Protein AF-A0AAD7IXW4-F1 (afdb_monomer)

InterPro domains:
  IPR036291 NAD(P)-binding domain superfamily [SSF51735] (20-132)

Nearest PDB structures (foldseek):
  5f5l-assembly1_A  TM=7.359E-01  e=6.843E-06  Micromonospora okii
  3e5m-assembly1_A  TM=7.457E-01  e=3.717E-01  Homo sapiens

Mean predicted aligned error: 11.3 Å

pLDDT: mean 71.85, std 20.12, range [26.38, 96.62]

Structure (mmCIF, N/CA/C/O backbone):
data_AF-A0AAD7IXW4-F1
#
_entry.id   AF-A0AAD7IXW4-F1
#
loop_
_atom_site.group_PDB
_atom_site.id
_atom_site.type_symbol
_atom_site.label_atom_id
_atom_site.label_alt_id
_atom_site.label_comp_id
_atom_site.label_asym_id
_atom_site.label_entity_id
_atom_site.label_seq_id
_atom_site.pdbx_PDB_ins_code
_atom_site.Cartn_x
_atom_site.Cartn_y
_atom_site.Cartn_z
_atom_site.occupancy
_atom_site.B_iso_or_equiv
_atom_site.auth_seq_id
_atom_site.auth_comp_id
_atom_site.auth_asym_id
_atom_site.auth_atom_id
_atom_site.pdbx_PDB_model_num
ATOM 1 N N . MET A 1 1 ? -12.412 27.254 -7.333 1.00 30.91 1 MET A N 1
ATOM 2 C CA . MET A 1 1 ? -11.435 26.779 -6.332 1.00 30.91 1 MET A CA 1
ATOM 3 C C . MET A 1 1 ? -11.504 25.248 -6.303 1.00 30.91 1 MET A C 1
ATOM 5 O O . MET A 1 1 ? -11.847 24.695 -5.277 1.00 30.91 1 MET A O 1
ATOM 9 N N . ASP A 1 2 ? -11.305 24.572 -7.450 1.00 31.88 2 ASP A N 1
ATOM 10 C CA . ASP A 1 2 ? -11.831 23.197 -7.626 1.00 31.88 2 ASP A CA 1
ATOM 11 C C . ASP A 1 2 ? -11.109 22.377 -8.725 1.00 31.88 2 ASP A C 1
ATOM 13 O O . ASP A 1 2 ? -11.722 21.773 -9.599 1.00 31.88 2 ASP A O 1
ATOM 17 N N . GLN A 1 3 ? -9.772 22.412 -8.756 1.00 26.38 3 GLN A N 1
ATOM 18 C CA . GLN A 1 3 ? -8.983 21.746 -9.815 1.00 26.38 3 GLN A CA 1
ATOM 19 C C . GLN A 1 3 ? -7.779 20.935 -9.295 1.00 26.38 3 GLN A C 1
ATOM 21 O O . GLN A 1 3 ? -6.896 20.595 -10.072 1.00 26.38 3 GLN A O 1
ATOM 26 N N . ILE A 1 4 ? -7.702 20.608 -7.996 1.00 33.16 4 ILE A N 1
ATOM 27 C CA . ILE A 1 4 ? -6.501 19.950 -7.428 1.00 33.16 4 ILE A CA 1
ATOM 28 C C . ILE A 1 4 ? -6.672 18.438 -7.150 1.00 33.16 4 ILE A C 1
ATOM 30 O O . ILE A 1 4 ? -5.681 17.766 -6.894 1.00 33.16 4 ILE A O 1
ATOM 34 N N . VAL A 1 5 ? -7.862 17.831 -7.265 1.00 39.00 5 VAL A N 1
ATOM 35 C CA . VAL A 1 5 ? -8.088 16.478 -6.683 1.00 39.00 5 VAL A CA 1
ATOM 36 C C . VAL A 1 5 ? -8.432 15.368 -7.692 1.00 39.00 5 VAL A C 1
ATOM 38 O O . VAL A 1 5 ? -8.922 14.312 -7.313 1.00 39.00 5 VAL A O 1
ATOM 41 N N . GLN A 1 6 ? -8.112 15.522 -8.978 1.00 40.09 6 GLN A N 1
ATOM 42 C CA . GLN A 1 6 ? -8.099 14.381 -9.907 1.00 40.09 6 GLN A CA 1
ATOM 43 C C . GLN A 1 6 ? -6.818 14.406 -10.733 1.00 40.09 6 GLN A C 1
ATOM 45 O O . GLN A 1 6 ? -6.710 15.087 -11.749 1.00 40.09 6 GLN A O 1
ATOM 50 N N . GLY A 1 7 ? -5.799 13.696 -10.247 1.00 40.41 7 GLY A N 1
ATOM 51 C CA . GLY A 1 7 ? -4.541 13.537 -10.962 1.00 40.41 7 GLY A CA 1
ATOM 52 C C . GLY A 1 7 ? -4.759 12.699 -12.214 1.00 40.41 7 GLY A C 1
ATOM 53 O O . GLY A 1 7 ? -4.768 11.475 -12.128 1.00 40.41 7 GLY A O 1
ATOM 54 N N . ASP A 1 8 ? -4.915 13.357 -13.364 1.00 47.47 8 ASP A N 1
ATOM 55 C CA . ASP A 1 8 ? -4.906 12.699 -14.669 1.00 47.47 8 ASP A CA 1
ATOM 56 C C . ASP A 1 8 ? -3.671 11.769 -14.749 1.00 47.47 8 ASP A C 1
ATOM 58 O O . ASP A 1 8 ? -2.534 12.240 -14.581 1.00 47.47 8 ASP A O 1
ATOM 62 N N . PRO A 1 9 ? -3.848 10.449 -14.960 1.00 47.81 9 PRO A N 1
ATOM 63 C CA . PRO A 1 9 ? -2.746 9.492 -15.045 1.00 47.81 9 PRO A CA 1
ATOM 64 C C . PRO A 1 9 ? -1.791 9.774 -16.217 1.00 47.81 9 PRO A C 1
ATOM 66 O O . PRO A 1 9 ? -0.647 9.308 -16.197 1.00 47.81 9 PRO A O 1
ATOM 69 N N . ASN A 1 10 ? -2.222 10.574 -17.197 1.00 43.47 10 ASN A N 1
ATOM 70 C CA . ASN A 1 10 ? -1.409 11.067 -18.305 1.00 43.47 10 ASN A CA 1
ATOM 71 C C . ASN A 1 10 ? -0.760 12.430 -18.036 1.00 43.47 10 ASN A C 1
ATOM 73 O O . ASN A 1 10 ? 0.102 12.850 -18.820 1.00 43.47 10 ASN A O 1
ATOM 77 N N . SER A 1 11 ? -1.094 13.083 -16.918 1.00 48.91 11 SER A N 1
ATOM 78 C CA . SER A 1 11 ? -0.518 14.370 -16.553 1.00 48.91 11 SER A CA 1
ATOM 79 C C . SER A 1 11 ? 0.990 14.271 -16.378 1.00 48.91 11 SER A C 1
ATOM 81 O O . SER A 1 11 ? 1.562 13.282 -15.901 1.00 48.91 11 SER A O 1
ATOM 83 N N . VAL A 1 12 ? 1.650 15.364 -16.741 1.00 45.72 12 VAL A N 1
ATOM 84 C CA . VAL A 1 12 ? 3.096 15.514 -16.625 1.00 45.72 12 VAL A CA 1
ATOM 85 C C . VAL A 1 12 ? 3.560 15.251 -15.181 1.00 45.72 12 VAL A C 1
ATOM 87 O O . VAL A 1 12 ? 4.549 14.557 -14.950 1.00 45.72 12 VAL A O 1
ATOM 90 N N . MET A 1 13 ? 2.783 15.688 -14.192 1.00 40.16 13 MET A N 1
ATOM 91 C CA . MET A 1 13 ? 3.090 15.471 -12.779 1.00 40.16 13 MET A CA 1
ATOM 92 C C . MET A 1 13 ? 3.050 13.990 -12.371 1.00 40.16 13 MET A C 1
ATOM 94 O O . MET A 1 13 ? 3.988 13.498 -11.747 1.00 40.16 13 MET A O 1
ATOM 98 N N . SER A 1 14 ? 2.004 13.255 -12.766 1.00 44.97 14 SER A N 1
ATOM 99 C CA . SER A 1 14 ? 1.851 11.827 -12.437 1.00 44.97 14 SER A CA 1
ATOM 100 C C . SER A 1 14 ? 3.000 10.985 -13.009 1.00 44.97 14 SER A C 1
ATOM 102 O O . SER A 1 14 ? 3.533 10.080 -12.363 1.00 44.97 14 SER A O 1
ATOM 104 N N . ARG A 1 15 ? 3.467 11.341 -14.211 1.00 47.38 15 ARG A N 1
ATOM 105 C CA . ARG A 1 15 ? 4.599 10.682 -14.880 1.00 47.38 15 ARG A CA 1
ATOM 106 C C . ARG A 1 15 ? 5.944 11.032 -14.243 1.00 47.38 15 ARG A C 1
ATOM 108 O O . ARG A 1 15 ? 6.794 10.155 -14.120 1.00 47.38 15 ARG A O 1
ATOM 115 N N . LEU A 1 16 ? 6.130 12.281 -13.813 1.00 44.44 16 LEU A N 1
ATOM 116 C CA . LEU A 1 16 ? 7.325 12.718 -13.087 1.00 44.44 16 LEU A CA 1
ATOM 117 C C . LEU A 1 16 ? 7.486 11.996 -11.753 1.00 44.44 16 LEU A C 1
ATOM 119 O O . LEU A 1 16 ? 8.575 11.514 -11.456 1.00 44.44 16 LEU A O 1
ATOM 123 N N . VAL A 1 17 ? 6.408 11.885 -10.975 1.00 54.31 17 VAL A N 1
ATOM 124 C CA . VAL A 1 17 ? 6.431 11.191 -9.680 1.00 54.31 17 VAL A CA 1
ATOM 125 C C . VAL A 1 17 ? 6.806 9.721 -9.869 1.00 54.31 17 VAL A C 1
ATOM 127 O O . VAL A 1 17 ? 7.685 9.234 -9.162 1.00 54.31 17 VAL A O 1
ATOM 130 N N . LYS A 1 18 ? 6.241 9.041 -10.881 1.00 54.03 18 LYS A N 1
ATOM 131 C CA . LYS A 1 18 ? 6.621 7.661 -11.243 1.00 54.03 18 LYS A CA 1
ATOM 132 C C . LYS A 1 18 ? 8.119 7.531 -11.545 1.00 54.03 18 LYS A C 1
ATOM 134 O O . LYS A 1 18 ? 8.75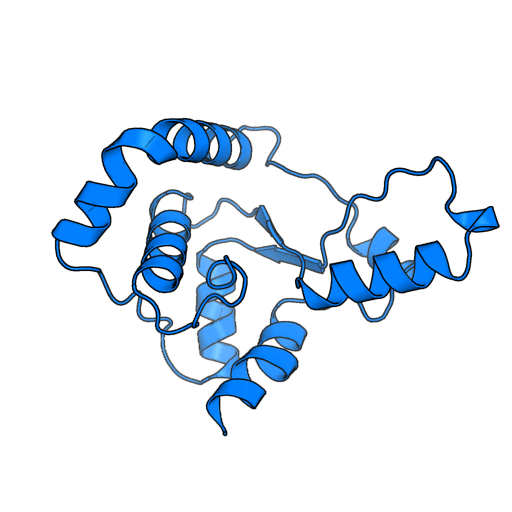7 6.596 -11.075 1.00 54.03 18 LYS A O 1
ATOM 139 N N . ILE A 1 19 ? 8.700 8.469 -12.293 1.00 49.34 19 ILE A N 1
ATOM 140 C CA . ILE A 1 19 ? 10.126 8.424 -12.663 1.00 49.34 19 ILE A CA 1
ATOM 141 C C . ILE A 1 19 ? 11.033 8.734 -11.475 1.00 49.34 19 ILE A C 1
ATOM 143 O O . ILE A 1 19 ? 12.027 8.041 -11.271 1.00 49.34 19 ILE A O 1
ATOM 147 N N . ILE A 1 20 ? 10.700 9.745 -10.673 1.00 52.91 20 ILE A N 1
ATOM 148 C CA . ILE A 1 20 ? 11.477 10.113 -9.484 1.00 52.91 20 ILE A CA 1
ATOM 149 C C . ILE A 1 20 ? 11.476 8.949 -8.480 1.00 52.91 20 ILE A C 1
ATOM 151 O O . ILE A 1 20 ? 12.536 8.590 -7.976 1.00 52.91 20 ILE A O 1
ATOM 155 N N . PHE A 1 21 ? 10.337 8.284 -8.262 1.00 55.75 21 PHE A N 1
ATOM 156 C CA . PHE A 1 21 ? 10.266 7.098 -7.400 1.00 55.75 21 PHE A CA 1
ATOM 157 C C . PHE A 1 21 ? 11.104 5.921 -7.914 1.00 55.75 21 PHE A C 1
ATOM 159 O O . PHE A 1 21 ? 11.844 5.318 -7.139 1.00 55.75 21 PHE A O 1
ATOM 166 N N . LEU A 1 22 ? 11.026 5.608 -9.211 1.00 55.06 22 LEU A N 1
ATOM 167 C CA . LEU A 1 22 ? 11.750 4.471 -9.791 1.00 55.06 22 LEU A CA 1
ATOM 168 C C . LEU A 1 22 ? 13.265 4.697 -9.893 1.00 55.06 22 LEU A C 1
ATOM 170 O O . LEU A 1 22 ? 14.021 3.732 -9.874 1.00 55.06 22 LEU A O 1
ATOM 174 N N . THR A 1 23 ? 13.715 5.950 -10.013 1.00 53.06 23 THR A N 1
ATOM 175 C CA . THR A 1 23 ? 15.140 6.282 -10.215 1.00 53.06 23 THR A CA 1
ATOM 176 C C . THR A 1 23 ? 15.896 6.603 -8.925 1.00 53.06 23 THR A C 1
ATOM 178 O O . THR A 1 23 ? 17.120 6.495 -8.912 1.00 53.06 23 THR A O 1
ATOM 181 N N . GLN A 1 24 ? 15.208 6.999 -7.846 1.00 56.34 24 GLN A N 1
ATOM 182 C CA . GLN A 1 24 ? 15.842 7.383 -6.572 1.00 56.34 24 GLN A CA 1
ATOM 183 C C . GLN A 1 24 ? 15.859 6.258 -5.518 1.00 56.34 24 GLN A C 1
ATOM 185 O O . GLN A 1 24 ? 16.594 6.346 -4.530 1.00 56.34 24 GLN A O 1
ATOM 190 N N . LEU A 1 25 ? 15.083 5.188 -5.713 1.00 59.44 25 LEU A N 1
ATOM 191 C CA . LEU A 1 25 ? 15.186 3.959 -4.922 1.00 59.44 25 LEU A CA 1
ATOM 192 C C . LEU A 1 25 ? 16.233 3.032 -5.542 1.00 59.44 25 LEU A C 1
ATOM 194 O O . LEU A 1 25 ? 16.282 2.872 -6.763 1.00 59.44 25 LEU A O 1
ATOM 198 N N . LYS A 1 26 ? 17.064 2.377 -4.716 1.00 63.19 26 LYS A N 1
ATOM 199 C CA . LYS A 1 26 ? 17.911 1.300 -5.250 1.00 63.19 26 LYS A CA 1
ATOM 200 C C . LYS A 1 26 ? 16.986 0.220 -5.830 1.00 63.19 26 LYS A C 1
ATOM 202 O O . LYS A 1 26 ? 15.967 -0.073 -5.206 1.00 63.19 26 LYS A O 1
ATOM 207 N N . PRO A 1 27 ? 17.341 -0.431 -6.952 1.00 62.53 27 PRO A N 1
ATOM 208 C CA . PRO A 1 27 ? 16.475 -1.421 -7.596 1.00 62.53 27 PRO A CA 1
ATOM 209 C C . PRO A 1 27 ? 16.034 -2.584 -6.698 1.00 62.53 27 PRO A C 1
ATOM 211 O O . PRO A 1 27 ? 15.065 -3.256 -7.026 1.00 62.53 27 PRO A O 1
ATOM 214 N N . THR A 1 28 ? 16.750 -2.827 -5.597 1.00 65.12 28 THR A N 1
ATOM 215 C CA . THR A 1 28 ? 16.485 -3.882 -4.609 1.00 65.12 28 THR A CA 1
ATOM 216 C C . THR A 1 28 ? 15.868 -3.365 -3.308 1.00 65.12 28 THR A C 1
ATOM 218 O O . THR A 1 28 ? 15.451 -4.171 -2.479 1.00 65.12 28 THR A O 1
ATOM 221 N N . THR A 1 29 ? 15.817 -2.046 -3.085 1.00 71.94 29 THR A N 1
ATOM 222 C CA . THR A 1 29 ? 15.160 -1.492 -1.895 1.00 71.94 29 THR A CA 1
ATOM 223 C C . THR A 1 29 ? 13.661 -1.682 -2.067 1.00 71.94 29 THR A C 1
ATOM 225 O O . THR A 1 29 ? 13.057 -1.095 -2.962 1.00 71.94 29 THR A O 1
ATOM 228 N N . SER A 1 30 ? 13.073 -2.522 -1.220 1.00 79.88 30 SER A N 1
ATOM 229 C CA . SER A 1 30 ? 11.635 -2.775 -1.230 1.00 79.88 30 SER A CA 1
ATOM 230 C C . SER A 1 30 ? 10.922 -1.831 -0.270 1.00 79.88 30 SER A C 1
ATOM 232 O O . SER A 1 30 ? 11.360 -1.662 0.866 1.00 79.88 30 SER A O 1
ATOM 234 N N . THR A 1 31 ? 9.804 -1.256 -0.698 1.00 82.44 31 THR A N 1
ATOM 235 C CA . THR A 1 31 ? 8.966 -0.356 0.106 1.00 82.44 31 THR A CA 1
ATOM 236 C C . THR A 1 31 ? 7.530 -0.864 0.117 1.00 82.44 31 THR A C 1
ATOM 238 O O . THR A 1 31 ? 7.107 -1.568 -0.797 1.00 82.44 31 THR A O 1
ATOM 241 N N . GLN A 1 32 ? 6.792 -0.565 1.182 1.00 87.25 32 GLN A N 1
ATOM 242 C CA . GLN A 1 32 ? 5.399 -0.968 1.322 1.00 87.25 32 GLN A CA 1
ATOM 243 C C . GLN A 1 32 ? 4.460 -0.003 0.597 1.00 87.25 32 GLN A C 1
ATOM 245 O O . GLN A 1 32 ? 4.626 1.214 0.680 1.00 87.25 32 GLN A O 1
ATOM 250 N N . PHE A 1 33 ? 3.476 -0.558 -0.105 1.00 89.50 33 PHE A N 1
ATOM 251 C CA . PHE A 1 33 ? 2.485 0.182 -0.881 1.00 89.50 33 PHE A CA 1
ATOM 252 C C . PHE A 1 33 ? 1.073 -0.249 -0.500 1.00 89.50 33 PHE A C 1
ATOM 254 O O . PHE A 1 33 ? 0.837 -1.398 -0.129 1.00 89.50 33 PHE A O 1
ATOM 261 N N . VAL A 1 34 ? 0.122 0.670 -0.636 1.00 93.19 34 VAL A N 1
ATOM 262 C CA . VAL A 1 34 ? -1.312 0.431 -0.446 1.00 93.19 34 VAL A CA 1
ATOM 263 C C . VAL A 1 34 ? -2.081 1.083 -1.593 1.00 93.19 34 VAL A C 1
ATOM 265 O O . VAL A 1 34 ? -1.716 2.172 -2.043 1.00 93.19 34 VAL A O 1
ATOM 268 N N . ALA A 1 35 ? -3.130 0.424 -2.087 1.00 91.69 35 ALA A N 1
ATOM 269 C CA . ALA A 1 35 ? -4.024 1.023 -3.070 1.00 91.69 35 ALA A CA 1
ATOM 270 C C . ALA A 1 35 ? -4.889 2.101 -2.399 1.00 91.69 35 ALA A C 1
ATOM 272 O O . ALA A 1 35 ? -5.444 1.878 -1.322 1.00 91.69 35 ALA A O 1
ATOM 273 N N . CYS A 1 36 ? -5.058 3.262 -3.038 1.00 91.31 36 CYS A N 1
ATOM 274 C CA . CYS A 1 36 ? -5.879 4.346 -2.485 1.00 91.31 36 CYS A CA 1
ATOM 275 C C . CYS A 1 36 ? -7.332 3.907 -2.224 1.00 91.31 36 CYS A C 1
ATOM 277 O O . CYS A 1 36 ? -7.942 4.343 -1.248 1.00 91.31 36 CYS A O 1
ATOM 279 N N . SER A 1 37 ? -7.871 3.011 -3.059 1.00 91.12 37 SER A N 1
ATOM 280 C CA . SER A 1 37 ? -9.189 2.402 -2.857 1.00 91.12 37 SER A CA 1
ATOM 281 C C . SER A 1 37 ? -9.299 1.660 -1.524 1.00 91.12 37 SER A C 1
ATOM 283 O O . SE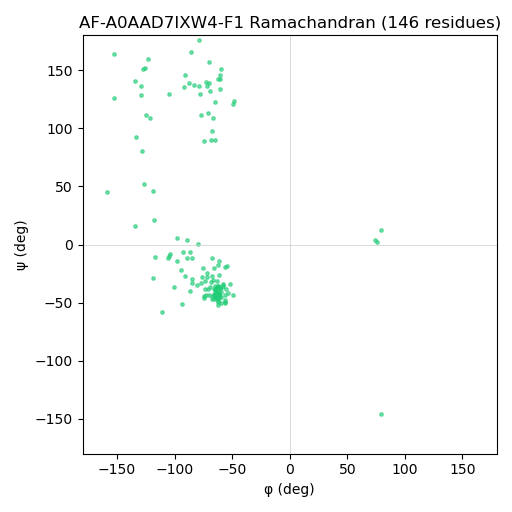R A 1 37 ? -10.349 1.693 -0.888 1.00 91.12 37 SER A O 1
ATOM 285 N N . ASP A 1 38 ? -8.221 0.999 -1.095 1.00 94.69 38 ASP A N 1
ATOM 286 C CA . ASP A 1 38 ? -8.212 0.162 0.103 1.00 94.69 38 ASP A CA 1
ATOM 287 C C . ASP A 1 38 ? -8.150 1.037 1.354 1.00 94.69 38 ASP A C 1
ATOM 289 O O . ASP A 1 38 ? -8.816 0.735 2.341 1.00 94.69 38 ASP A O 1
ATOM 293 N N . ILE A 1 39 ? -7.463 2.187 1.283 1.00 94.56 39 ILE A N 1
ATOM 294 C CA . ILE A 1 39 ? -7.546 3.230 2.317 1.00 94.56 39 ILE A CA 1
ATOM 295 C C . ILE A 1 39 ? -9.008 3.650 2.507 1.00 94.56 39 ILE A C 1
ATOM 297 O O . ILE A 1 39 ? -9.510 3.671 3.629 1.00 94.56 39 ILE A O 1
ATOM 301 N N . GLY A 1 40 ? -9.710 3.940 1.406 1.00 94.06 40 GLY A N 1
ATOM 302 C CA . GLY A 1 40 ? -11.124 4.312 1.437 1.00 94.06 40 GLY A CA 1
ATOM 303 C C . GLY A 1 40 ? -12.017 3.204 2.002 1.00 94.06 40 GLY A C 1
ATOM 304 O O . GLY A 1 40 ? -12.884 3.475 2.834 1.00 94.06 40 GLY A O 1
ATOM 305 N N . ALA A 1 41 ? -11.784 1.952 1.605 1.00 95.00 41 ALA A N 1
ATOM 306 C CA . ALA A 1 41 ? -12.541 0.800 2.086 1.00 95.00 41 ALA A CA 1
ATOM 307 C C . ALA A 1 41 ? -12.356 0.572 3.596 1.00 95.00 41 ALA A C 1
ATOM 309 O O . ALA A 1 41 ? -13.344 0.405 4.318 1.00 95.00 41 ALA A O 1
ATOM 310 N N . ILE A 1 42 ? -11.112 0.627 4.084 1.00 94.81 42 ILE A N 1
ATOM 311 C CA . ILE A 1 42 ? -10.778 0.478 5.507 1.00 94.81 42 ILE A CA 1
ATOM 312 C C . ILE A 1 42 ? -11.342 1.652 6.310 1.00 94.81 42 ILE A C 1
ATOM 314 O O . ILE A 1 42 ? -11.978 1.433 7.340 1.00 94.81 42 ILE A O 1
ATOM 318 N N . ALA A 1 43 ? -11.201 2.888 5.822 1.00 94.94 43 ALA A N 1
ATOM 319 C CA . ALA A 1 43 ? -11.775 4.064 6.472 1.00 94.94 43 ALA A CA 1
ATOM 320 C C . ALA A 1 43 ? -13.304 3.954 6.586 1.00 94.94 43 ALA A C 1
ATOM 322 O O . ALA A 1 43 ? -13.873 4.176 7.655 1.00 94.94 43 ALA A O 1
ATOM 323 N N . ALA A 1 44 ? -13.982 3.538 5.514 1.00 95.75 44 ALA A N 1
ATOM 324 C CA . ALA A 1 44 ? -15.425 3.335 5.529 1.00 95.75 44 ALA A CA 1
ATOM 325 C C . ALA A 1 44 ? -15.842 2.216 6.503 1.00 95.75 44 ALA A C 1
ATOM 327 O O . ALA A 1 44 ? -16.862 2.342 7.183 1.00 95.75 44 ALA A O 1
ATOM 328 N N . LEU A 1 45 ? -15.059 1.136 6.608 1.00 94.56 45 LEU A N 1
ATOM 329 C CA . LEU A 1 45 ? -15.291 0.076 7.591 1.00 94.56 45 LEU A CA 1
ATOM 330 C C . LEU A 1 45 ? -15.125 0.587 9.028 1.00 94.56 45 LEU A C 1
ATOM 332 O O . LEU A 1 45 ? -15.975 0.293 9.871 1.00 94.56 45 LEU A O 1
ATOM 336 N N . ALA A 1 46 ? -14.072 1.362 9.290 1.00 94.44 46 ALA A N 1
ATOM 337 C CA . ALA A 1 46 ? -13.792 1.936 10.600 1.00 94.44 46 ALA A CA 1
ATOM 338 C C . ALA A 1 46 ? -14.913 2.878 11.055 1.00 94.44 46 ALA A C 1
ATOM 340 O O . ALA A 1 46 ? -15.372 2.798 12.193 1.00 94.44 46 ALA A O 1
ATOM 341 N N . LEU A 1 47 ? -15.425 3.707 10.139 1.00 94.56 47 LEU A N 1
ATOM 342 C CA . LEU A 1 47 ? -16.549 4.605 10.410 1.00 94.56 47 LEU A CA 1
ATOM 343 C C . LEU A 1 47 ? -17.846 3.847 10.729 1.00 94.56 47 LEU A C 1
ATOM 345 O O . LEU A 1 47 ? -18.576 4.255 11.630 1.00 94.56 47 LEU A O 1
ATOM 349 N N . ARG A 1 48 ? -18.125 2.734 10.035 1.00 96.62 48 ARG A N 1
ATOM 350 C CA . ARG A 1 48 ? -19.312 1.898 10.299 1.00 96.62 48 ARG A CA 1
ATOM 351 C C . ARG A 1 48 ? -19.221 1.094 11.597 1.00 96.62 48 ARG A C 1
ATOM 353 O O . ARG A 1 48 ? -20.251 0.749 12.157 1.00 96.62 48 ARG A O 1
ATOM 360 N N . ASN A 1 49 ? -18.013 0.810 12.079 1.00 95.19 49 ASN A N 1
ATOM 361 C CA . ASN A 1 49 ? -17.764 -0.002 13.273 1.00 95.19 49 ASN A CA 1
ATOM 362 C C . ASN A 1 49 ? -17.037 0.814 14.348 1.00 95.19 49 ASN A C 1
ATOM 364 O O . ASN A 1 49 ? -16.049 0.362 14.923 1.00 95.19 49 ASN A O 1
ATOM 368 N N . ARG A 1 50 ? -17.506 2.040 14.598 1.00 94.56 50 ARG A N 1
ATOM 369 C CA . ARG A 1 50 ? -16.802 3.037 15.417 1.00 94.56 50 ARG A CA 1
ATOM 370 C C . ARG A 1 50 ? -16.322 2.503 16.769 1.00 94.56 50 ARG A C 1
ATOM 372 O O . ARG A 1 50 ? -15.186 2.776 17.135 1.00 94.56 50 ARG A O 1
ATOM 379 N N . GLU A 1 51 ? -17.145 1.739 17.486 1.00 95.38 51 GLU A N 1
ATOM 380 C CA . GLU A 1 51 ? -16.787 1.171 18.799 1.00 95.38 51 GLU A CA 1
ATOM 381 C C . GLU A 1 51 ? -15.534 0.292 18.742 1.00 95.38 51 GLU A C 1
ATOM 383 O O . GLU A 1 51 ? -14.719 0.312 19.660 1.00 95.38 51 GLU A O 1
ATOM 388 N N . ARG A 1 52 ? -15.341 -0.429 17.632 1.00 92.25 52 ARG A N 1
ATOM 389 C CA . ARG A 1 52 ? -14.179 -1.291 17.418 1.00 92.25 52 ARG A CA 1
ATOM 390 C C . ARG A 1 52 ? -12.913 -0.511 17.079 1.00 92.25 52 ARG A C 1
ATOM 392 O O . ARG A 1 52 ? -11.839 -1.032 17.340 1.00 92.25 52 ARG A O 1
ATOM 399 N N . TYR A 1 53 ? -13.016 0.673 16.475 1.00 94.38 53 TYR A N 1
ATOM 400 C CA . TYR A 1 53 ? -11.875 1.363 15.851 1.00 94.38 53 TYR A CA 1
ATOM 401 C C . TYR A 1 53 ? -11.520 2.713 16.481 1.00 94.38 53 TYR A C 1
ATOM 403 O O . TYR A 1 53 ? -10.481 3.289 16.162 1.00 94.38 53 TYR A O 1
ATOM 411 N N . ILE A 1 54 ? -12.361 3.248 17.365 1.00 95.06 54 ILE A N 1
ATOM 412 C CA . ILE A 1 54 ? -12.105 4.539 18.001 1.00 95.06 54 ILE A CA 1
ATOM 413 C C . ILE A 1 54 ? -10.798 4.511 18.807 1.00 95.06 54 ILE A C 1
ATOM 415 O O . ILE A 1 54 ? -10.528 3.576 19.556 1.00 95.06 54 ILE A O 1
ATOM 419 N N . GLY A 1 55 ? -9.973 5.546 18.630 1.00 94.31 55 GLY A N 1
ATOM 420 C CA . GLY A 1 55 ? -8.681 5.674 19.312 1.00 94.31 55 GLY A CA 1
ATOM 421 C C . GLY A 1 55 ? -7.562 4.782 18.764 1.00 94.31 55 GLY A C 1
ATOM 422 O O . GLY A 1 55 ? -6.459 4.830 19.300 1.00 94.31 55 GLY A O 1
ATOM 423 N N . GLN A 1 56 ? -7.807 3.996 17.710 1.00 92.81 56 GLN A N 1
ATOM 424 C CA . GLN A 1 56 ? -6.779 3.158 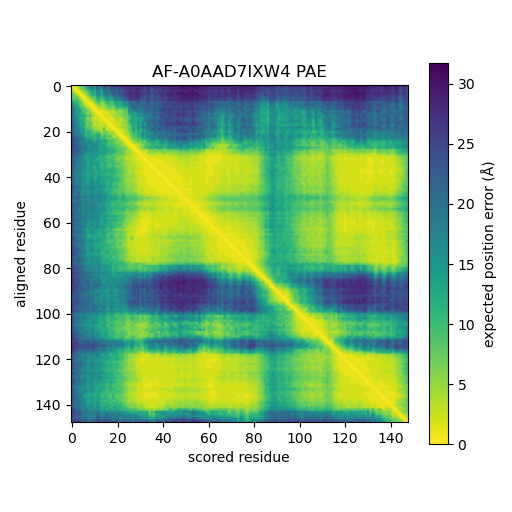17.090 1.00 92.81 56 GLN A CA 1
ATOM 425 C C . GLN A 1 56 ? -6.049 3.887 15.963 1.00 92.81 56 GLN A C 1
ATOM 427 O O . GLN A 1 56 ? -6.639 4.664 15.211 1.00 92.81 56 GLN A O 1
ATOM 432 N N . VAL A 1 57 ? -4.762 3.575 15.825 1.00 91.69 57 VAL A N 1
ATOM 433 C CA . VAL A 1 57 ? -3.950 3.895 14.649 1.00 91.69 57 VAL A CA 1
ATOM 434 C C . VAL A 1 57 ? -3.772 2.602 13.865 1.00 91.69 57 VAL A C 1
ATOM 436 O O . VAL A 1 57 ? -3.427 1.575 14.445 1.00 91.69 57 VAL A O 1
ATOM 439 N N . ILE A 1 58 ? -4.052 2.643 12.564 1.00 89.31 58 ILE A N 1
ATOM 440 C CA . ILE A 1 58 ? -3.977 1.474 11.686 1.00 89.31 58 ILE A CA 1
ATOM 441 C C . ILE A 1 58 ? -2.978 1.792 10.584 1.00 89.31 58 ILE A C 1
ATOM 443 O O . ILE A 1 58 ? -3.269 2.596 9.697 1.00 89.31 58 ILE A O 1
ATOM 447 N N . ASP A 1 59 ? -1.821 1.143 10.629 1.00 91.19 59 ASP A N 1
ATOM 448 C CA . ASP A 1 59 ? -0.883 1.179 9.516 1.00 91.19 59 ASP A CA 1
ATOM 449 C C . ASP A 1 59 ? -1.347 0.207 8.425 1.00 91.19 59 ASP A C 1
ATOM 451 O O . ASP A 1 59 ? -1.781 -0.913 8.709 1.00 91.19 59 ASP A O 1
ATOM 455 N N . ILE A 1 60 ? -1.278 0.638 7.164 1.00 92.38 60 ILE A N 1
ATOM 456 C CA . ILE A 1 60 ? -1.852 -0.100 6.034 1.00 92.38 60 ILE A CA 1
ATOM 457 C C . ILE A 1 60 ? -0.846 -0.280 4.898 1.00 92.38 60 ILE A C 1
ATOM 459 O O . ILE A 1 60 ? -0.242 0.676 4.416 1.00 92.38 60 ILE A O 1
ATOM 463 N N . ALA A 1 61 ? -0.694 -1.526 4.454 1.00 93.81 61 ALA A N 1
ATOM 464 C CA . ALA A 1 61 ? 0.138 -1.912 3.321 1.00 93.81 61 ALA A CA 1
ATOM 465 C C . ALA A 1 61 ? -0.417 -3.186 2.680 1.00 93.81 61 ALA A C 1
ATOM 467 O O . ALA A 1 61 ? -0.599 -4.190 3.363 1.00 93.81 61 ALA A O 1
ATOM 468 N N . GLY A 1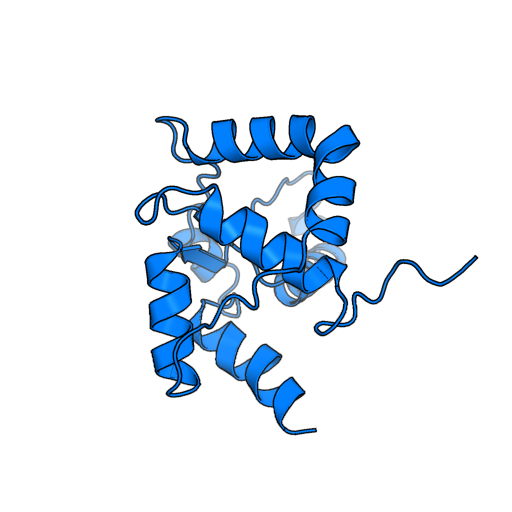 62 ? -0.675 -3.153 1.375 1.00 92.56 62 GLY A N 1
ATOM 469 C CA . GLY A 1 62 ? -1.161 -4.304 0.612 1.00 92.56 62 GLY A CA 1
ATOM 470 C C . GLY A 1 62 ? -0.053 -5.160 0.007 1.00 92.56 62 GLY A C 1
ATOM 471 O O . GLY A 1 62 ? -0.236 -6.368 -0.158 1.00 92.56 62 GLY A O 1
ATOM 472 N N . ASP A 1 63 ? 1.106 -4.559 -0.271 1.00 92.00 63 ASP A N 1
ATOM 473 C CA . ASP A 1 63 ? 2.263 -5.255 -0.831 1.00 92.00 63 ASP A CA 1
ATOM 474 C C . ASP A 1 63 ? 3.586 -4.580 -0.431 1.00 92.00 63 ASP A C 1
ATOM 476 O O . ASP A 1 63 ? 3.603 -3.424 0.001 1.00 92.00 63 ASP A O 1
ATOM 480 N N . LYS A 1 64 ? 4.706 -5.289 -0.597 1.00 89.75 64 LYS A N 1
ATOM 481 C CA . LYS A 1 64 ? 6.066 -4.768 -0.405 1.00 89.75 64 LYS A CA 1
ATOM 482 C C . LYS A 1 64 ? 6.870 -5.002 -1.677 1.00 89.75 64 LYS A C 1
ATOM 484 O O . LYS A 1 64 ? 7.180 -6.136 -2.015 1.00 89.75 64 LYS A O 1
ATOM 489 N N . LEU A 1 65 ? 7.214 -3.919 -2.369 1.00 86.06 65 LEU A N 1
ATOM 490 C CA . LEU A 1 65 ? 7.733 -3.967 -3.733 1.00 86.06 65 LEU A CA 1
ATOM 491 C C . LEU A 1 65 ? 9.022 -3.168 -3.866 1.00 86.06 65 LEU A C 1
ATOM 493 O O . LEU A 1 65 ? 9.119 -2.032 -3.398 1.00 86.06 65 LEU A O 1
ATOM 497 N N . SER A 1 66 ? 9.995 -3.740 -4.562 1.00 82.12 66 SER A N 1
ATOM 498 C CA . SER A 1 66 ? 11.115 -3.002 -5.136 1.00 82.12 66 SER A CA 1
ATOM 499 C C . SER A 1 66 ? 10.753 -2.428 -6.516 1.00 82.12 66 SER A C 1
ATOM 501 O O . SER A 1 66 ? 9.776 -2.861 -7.140 1.00 82.12 66 SER A O 1
ATOM 503 N N . PRO A 1 67 ? 11.546 -1.483 -7.060 1.00 75.25 67 PRO A N 1
ATOM 504 C CA . PRO A 1 67 ? 11.407 -1.052 -8.453 1.00 75.25 67 PRO A CA 1
ATOM 505 C C . PRO A 1 67 ? 11.403 -2.214 -9.457 1.00 75.25 67 PRO A C 1
ATOM 507 O O . PRO A 1 67 ? 10.678 -2.161 -10.451 1.00 75.25 67 PRO A O 1
ATOM 510 N N . ARG A 1 68 ? 12.166 -3.284 -9.187 1.00 80.06 68 ARG A N 1
ATOM 511 C CA . ARG A 1 68 ? 12.172 -4.495 -10.016 1.00 80.06 68 ARG A CA 1
ATOM 512 C C . ARG A 1 68 ? 10.843 -5.245 -9.937 1.00 80.06 68 ARG A C 1
ATOM 514 O O . ARG A 1 68 ? 10.291 -5.567 -10.983 1.00 80.06 68 ARG A O 1
ATOM 521 N N . ASP A 1 69 ? 10.300 -5.451 -8.739 1.00 83.81 69 ASP A N 1
ATOM 522 C CA . ASP A 1 69 ? 9.026 -6.168 -8.560 1.00 83.81 69 ASP A CA 1
ATOM 523 C C . ASP A 1 69 ? 7.860 -5.440 -9.236 1.00 83.81 69 ASP A C 1
ATOM 525 O O . ASP A 1 69 ? 6.969 -6.070 -9.811 1.00 83.81 69 ASP A O 1
ATOM 529 N N . MET A 1 70 ? 7.884 -4.102 -9.212 1.00 81.75 70 MET A N 1
ATOM 530 C CA . MET A 1 70 ? 6.927 -3.272 -9.944 1.00 81.75 70 MET A CA 1
ATOM 531 C C . MET A 1 70 ? 7.033 -3.485 -11.460 1.00 81.75 70 MET A C 1
ATOM 533 O O . MET A 1 70 ? 6.017 -3.723 -12.115 1.00 81.75 70 MET A O 1
ATOM 537 N N . ALA A 1 71 ? 8.247 -3.433 -12.017 1.00 79.56 71 ALA A N 1
ATOM 538 C CA . ALA A 1 71 ? 8.476 -3.632 -13.448 1.00 79.56 71 ALA A CA 1
ATOM 539 C C . ALA A 1 71 ? 8.110 -5.054 -13.906 1.00 79.56 71 ALA A C 1
ATOM 541 O O . ALA A 1 71 ? 7.475 -5.232 -14.947 1.00 79.56 71 ALA A O 1
ATOM 542 N N . ASP A 1 72 ? 8.468 -6.063 -13.112 1.00 83.75 72 ASP A N 1
ATOM 543 C CA . ASP A 1 72 ? 8.132 -7.460 -13.380 1.00 83.75 72 ASP A CA 1
ATOM 544 C C . ASP A 1 72 ? 6.623 -7.687 -13.317 1.00 83.75 72 ASP A C 1
ATOM 546 O O . ASP A 1 72 ? 6.068 -8.383 -14.168 1.00 83.75 72 ASP A O 1
ATOM 550 N N . GLY A 1 73 ? 5.936 -7.050 -12.367 1.00 84.00 73 GLY A N 1
ATOM 551 C CA . GLY A 1 73 ? 4.490 -7.143 -12.276 1.00 84.00 73 GLY A CA 1
ATOM 552 C C . GLY A 1 73 ? 3.740 -6.456 -13.403 1.00 84.00 73 GLY A C 1
ATOM 553 O O . GLY A 1 73 ? 2.740 -6.993 -13.877 1.00 84.00 73 GLY A O 1
ATOM 554 N N . TRP A 1 74 ? 4.247 -5.320 -13.874 1.00 82.06 74 TRP A N 1
ATOM 555 C CA . TRP A 1 74 ? 3.727 -4.670 -15.070 1.00 82.06 74 TRP A CA 1
ATOM 556 C C . TRP A 1 74 ? 3.837 -5.592 -16.289 1.00 82.06 74 TRP A C 1
ATOM 558 O O . TRP A 1 74 ? 2.840 -5.846 -16.962 1.00 82.06 74 TRP A O 1
ATOM 568 N N . ARG A 1 75 ? 5.026 -6.162 -16.522 1.00 82.25 75 ARG A N 1
ATOM 569 C CA . ARG A 1 75 ? 5.269 -7.093 -17.633 1.00 82.25 75 ARG A CA 1
ATOM 570 C C . ARG A 1 75 ? 4.381 -8.331 -17.551 1.00 82.25 75 ARG A C 1
ATOM 572 O O . ARG A 1 75 ? 3.864 -8.771 -18.569 1.00 82.25 75 ARG A O 1
ATOM 579 N N . GLU A 1 76 ? 4.182 -8.875 -16.355 1.00 84.56 76 GLU A N 1
ATOM 580 C CA . GLU A 1 76 ? 3.316 -10.036 -16.131 1.00 84.56 76 GLU A CA 1
ATOM 581 C C . GLU A 1 76 ? 1.846 -9.760 -16.486 1.00 84.56 76 GLU A C 1
ATOM 583 O O . GLU A 1 76 ? 1.180 -10.631 -17.040 1.00 84.56 76 GLU A O 1
ATOM 588 N N . VAL A 1 77 ? 1.326 -8.573 -16.157 1.00 81.75 77 VAL A N 1
ATOM 589 C CA . VAL A 1 77 ? -0.097 -8.243 -16.355 1.00 81.75 77 VAL A CA 1
ATOM 590 C C . VAL A 1 77 ? -0.380 -7.705 -17.759 1.00 81.75 77 VAL A C 1
ATOM 592 O O . VAL A 1 77 ? -1.398 -8.064 -18.344 1.00 81.75 77 VAL A O 1
ATOM 595 N N . PHE A 1 78 ? 0.508 -6.871 -18.306 1.00 78.69 78 PHE A N 1
ATOM 596 C CA . PHE A 1 78 ? 0.285 -6.162 -19.573 1.00 78.69 78 PHE A CA 1
ATOM 597 C C . PHE A 1 78 ? 1.076 -6.727 -20.759 1.00 78.69 78 PHE A C 1
ATOM 599 O O . PHE A 1 78 ? 0.812 -6.350 -21.895 1.00 78.69 78 PHE A O 1
ATOM 606 N N . GLY A 1 79 ? 2.050 -7.613 -20.528 1.00 81.94 79 GLY A N 1
ATOM 607 C CA . GLY A 1 79 ? 2.876 -8.204 -21.588 1.00 81.94 79 GLY A CA 1
ATOM 608 C C . GLY A 1 79 ? 3.932 -7.267 -22.187 1.00 81.94 79 GLY A C 1
ATOM 609 O O . GLY A 1 79 ? 4.645 -7.663 -23.106 1.00 81.94 79 GLY A O 1
ATOM 610 N N . GLU A 1 80 ? 4.074 -6.045 -21.669 1.00 77.88 80 GLU A N 1
ATOM 611 C CA . GLU A 1 80 ? 5.042 -5.050 -22.139 1.00 77.88 80 GLU A CA 1
ATOM 612 C C . GLU A 1 80 ? 5.979 -4.581 -21.021 1.00 77.88 80 GLU A C 1
ATOM 614 O O . GLU A 1 80 ? 5.686 -4.715 -19.834 1.00 77.88 80 GLU A O 1
ATOM 619 N N . GLU A 1 81 ? 7.136 -4.026 -21.380 1.00 71.81 81 GLU A N 1
ATOM 620 C CA . GLU A 1 81 ? 8.015 -3.411 -20.387 1.00 71.81 81 GLU A CA 1
ATOM 621 C C . GLU A 1 81 ? 7.405 -2.120 -19.842 1.00 71.81 81 GLU A C 1
ATOM 623 O O . GLU A 1 81 ? 6.904 -1.281 -20.594 1.00 71.81 81 GLU A O 1
ATOM 628 N N . MET A 1 82 ? 7.528 -1.919 -18.528 1.00 66.31 82 MET A N 1
ATOM 629 C CA . MET A 1 82 ? 7.204 -0.648 -17.892 1.00 66.31 82 MET A CA 1
ATOM 630 C C . MET A 1 82 ? 8.181 0.421 -18.396 1.00 66.31 82 MET A C 1
ATOM 632 O O . MET A 1 82 ? 9.246 0.615 -17.818 1.00 66.31 82 MET A O 1
ATOM 636 N N . ARG A 1 83 ? 7.852 1.112 -19.493 1.00 54.19 83 ARG A N 1
ATOM 637 C CA . ARG A 1 83 ? 8.693 2.185 -20.039 1.00 54.19 83 ARG A CA 1
ATOM 638 C C . ARG A 1 83 ? 8.510 3.446 -19.194 1.00 54.19 83 ARG A C 1
ATOM 640 O O . ARG A 1 83 ? 7.450 4.078 -19.279 1.00 54.19 83 ARG A O 1
ATOM 647 N N . PRO A 1 84 ? 9.519 3.895 -18.425 1.00 47.72 84 PRO A N 1
ATOM 648 C CA . PRO A 1 84 ? 9.460 5.219 -17.834 1.00 47.72 84 PRO A CA 1
ATOM 649 C C . PRO A 1 84 ? 9.529 6.209 -19.002 1.00 47.72 84 PRO A C 1
ATOM 651 O O . PRO A 1 84 ? 10.564 6.323 -19.657 1.00 47.72 84 PRO A O 1
ATOM 654 N N . LYS A 1 85 ? 8.432 6.907 -19.328 1.00 42.97 85 LYS A N 1
ATOM 655 C CA . LYS A 1 85 ? 8.509 8.014 -20.297 1.00 42.97 85 LYS A CA 1
ATOM 656 C C . LYS A 1 85 ? 9.301 9.148 -19.657 1.00 42.97 85 LYS A C 1
ATOM 658 O O . LYS A 1 85 ? 8.702 9.985 -18.987 1.00 42.97 85 LYS A O 1
ATOM 663 N N . LEU A 1 86 ? 10.622 9.140 -19.843 1.00 37.91 86 LEU A N 1
ATOM 664 C CA . LEU A 1 86 ? 11.534 10.188 -19.395 1.00 37.91 86 LEU A CA 1
ATOM 665 C C . LEU A 1 86 ? 10.984 11.555 -19.822 1.00 37.91 86 LEU A C 1
ATOM 667 O O . LEU A 1 86 ? 10.690 11.783 -20.994 1.00 37.91 86 LEU A O 1
ATOM 671 N N . MET A 1 87 ? 10.795 12.445 -18.854 1.00 38.41 87 MET A N 1
ATOM 672 C CA . MET A 1 87 ? 10.374 13.816 -19.117 1.00 38.41 87 MET A CA 1
ATOM 673 C C . MET A 1 87 ? 11.506 14.627 -19.733 1.00 38.41 87 MET A C 1
ATOM 675 O O . MET A 1 87 ? 12.644 14.548 -19.276 1.00 38.41 87 MET A O 1
ATOM 679 N N . GLY A 1 88 ? 11.167 15.475 -20.707 1.00 40.91 88 GLY A N 1
ATOM 680 C CA . GLY A 1 88 ? 12.027 16.578 -21.132 1.00 40.91 88 GLY A CA 1
ATOM 681 C C . GLY A 1 88 ? 12.318 17.544 -19.972 1.00 40.91 88 GLY A C 1
ATOM 682 O O . GLY A 1 88 ? 11.512 17.698 -19.051 1.00 40.91 88 GLY A O 1
ATOM 683 N N . GLY A 1 89 ? 13.485 18.194 -20.020 1.00 42.41 89 GLY A N 1
ATOM 684 C CA . GLY A 1 89 ? 14.163 18.826 -18.876 1.00 42.41 89 GLY A CA 1
ATOM 685 C C . GLY A 1 89 ? 13.389 19.861 -18.043 1.00 42.41 89 GLY A C 1
ATOM 686 O O . GLY A 1 89 ? 13.755 20.090 -16.893 1.00 42.41 89 GLY A O 1
ATOM 687 N N . ASN A 1 90 ? 12.293 20.441 -18.542 1.00 45.28 90 ASN A N 1
ATOM 688 C CA . ASN A 1 90 ? 11.551 21.494 -17.831 1.00 45.28 90 ASN A CA 1
ATOM 689 C C . ASN A 1 90 ? 10.727 20.978 -16.640 1.00 45.28 90 ASN A C 1
ATOM 691 O O . ASN A 1 90 ? 10.571 21.676 -15.641 1.00 45.28 90 ASN A O 1
ATOM 695 N N . ALA A 1 91 ? 10.228 19.744 -16.715 1.00 47.28 91 ALA A N 1
ATOM 696 C CA . ALA A 1 91 ? 9.408 19.152 -15.660 1.00 47.28 91 ALA A CA 1
ATOM 697 C C . ALA A 1 91 ? 10.293 18.620 -14.504 1.00 47.28 91 ALA A C 1
ATOM 699 O O . ALA A 1 91 ? 9.967 18.775 -13.327 1.00 47.28 91 ALA A O 1
ATOM 700 N N . LEU A 1 92 ? 11.482 18.103 -14.843 1.00 46.16 92 LEU A N 1
ATOM 701 C CA . LEU A 1 92 ? 12.537 17.764 -13.884 1.00 46.16 92 LEU A CA 1
ATOM 702 C C . LEU A 1 92 ? 13.041 19.020 -13.151 1.00 46.16 92 LEU A C 1
ATOM 704 O O . LEU A 1 92 ? 13.155 19.011 -11.931 1.00 46.16 92 LEU A O 1
ATOM 708 N N . ALA A 1 93 ? 13.248 20.128 -13.873 1.00 47.00 93 ALA A N 1
ATOM 709 C CA . ALA A 1 93 ? 13.662 21.402 -13.286 1.00 47.00 93 ALA A CA 1
ATOM 710 C C . ALA A 1 93 ? 12.636 21.969 -12.280 1.00 47.00 93 ALA A C 1
ATOM 712 O O . ALA A 1 93 ? 13.024 22.501 -11.240 1.00 47.00 93 ALA A O 1
ATOM 713 N N . TRP A 1 94 ? 11.331 21.810 -12.526 1.00 44.84 94 TRP A N 1
ATOM 714 C CA . TRP A 1 94 ? 10.291 22.256 -11.587 1.00 44.84 94 TRP A CA 1
ATOM 715 C C . TRP A 1 94 ? 10.233 21.396 -10.310 1.00 44.84 94 TRP A C 1
ATOM 717 O O . TRP A 1 94 ? 10.132 21.935 -9.209 1.00 44.84 94 TRP A O 1
ATOM 727 N N . ALA A 1 95 ? 10.415 20.075 -10.427 1.00 52.16 95 ALA A N 1
ATOM 728 C CA . ALA A 1 95 ? 10.499 19.169 -9.276 1.00 52.16 95 ALA A CA 1
ATOM 729 C C . ALA A 1 95 ? 11.745 19.409 -8.392 1.00 52.16 95 ALA A C 1
ATOM 731 O O . ALA A 1 95 ? 11.765 19.012 -7.226 1.00 52.16 95 ALA A O 1
ATOM 732 N N . THR A 1 96 ? 12.782 20.069 -8.927 1.00 53.66 96 THR A N 1
ATOM 733 C CA . THR A 1 96 ? 14.094 20.166 -8.265 1.00 53.66 96 THR A CA 1
ATOM 734 C C . THR A 1 96 ? 14.277 21.281 -7.227 1.00 53.66 96 THR A C 1
ATOM 736 O O . THR A 1 96 ? 15.262 21.238 -6.494 1.00 53.66 96 THR A O 1
ATOM 739 N N . ARG A 1 97 ? 13.377 22.271 -7.099 1.00 52.69 97 ARG A N 1
ATOM 740 C CA . ARG A 1 97 ? 13.630 23.426 -6.198 1.00 52.69 97 ARG A CA 1
ATOM 741 C C . ARG A 1 97 ? 12.952 23.398 -4.831 1.00 52.69 97 ARG A C 1
ATOM 743 O O . ARG A 1 97 ? 13.574 23.851 -3.880 1.00 52.69 97 ARG A O 1
ATOM 750 N N . ALA A 1 98 ? 11.722 22.898 -4.725 1.00 50.06 98 ALA A N 1
ATOM 751 C CA . ALA A 1 98 ? 10.994 22.856 -3.451 1.00 50.06 98 ALA A CA 1
ATOM 752 C C . ALA A 1 98 ? 10.833 21.416 -2.950 1.00 50.06 98 ALA A C 1
ATOM 754 O O . ALA A 1 98 ? 11.398 21.083 -1.923 1.00 50.06 98 ALA A O 1
ATOM 755 N N . GLY A 1 99 ? 10.209 20.526 -3.732 1.00 53.09 99 GLY A N 1
ATOM 756 C CA . GLY A 1 99 ? 9.924 19.150 -3.293 1.00 53.09 99 GLY A CA 1
ATOM 757 C C . GLY A 1 99 ? 11.144 18.240 -3.094 1.00 53.09 99 GLY A C 1
ATOM 758 O O . GLY A 1 99 ? 11.018 17.150 -2.544 1.00 53.09 99 GLY A O 1
ATOM 759 N N . MET A 1 100 ? 12.342 18.640 -3.534 1.00 58.41 100 MET A N 1
ATOM 760 C CA . MET A 1 100 ? 13.535 17.792 -3.449 1.00 58.41 100 MET A CA 1
ATOM 761 C C . MET A 1 100 ? 14.000 17.538 -2.012 1.00 58.41 100 MET A C 1
ATOM 763 O O . MET A 1 100 ? 14.614 16.500 -1.773 1.00 58.41 100 MET A O 1
ATOM 767 N N . VAL A 1 101 ? 13.732 18.436 -1.058 1.00 60.91 101 VAL A N 1
ATOM 768 C CA . VAL A 1 101 ? 14.145 18.235 0.343 1.00 60.91 101 VAL A CA 1
ATOM 769 C C . VAL A 1 101 ? 13.261 17.185 1.010 1.00 60.91 101 VAL A C 1
ATOM 771 O O . VAL A 1 101 ? 13.780 16.246 1.622 1.00 60.91 101 VAL A O 1
ATOM 774 N N . GLU A 1 102 ? 11.947 17.280 0.832 1.00 62.38 102 GLU A N 1
ATOM 775 C CA . GLU A 1 102 ? 10.969 16.319 1.336 1.00 62.38 102 GLU A CA 1
ATOM 776 C C . GLU A 1 102 ? 11.158 14.961 0.655 1.00 62.38 102 GLU A C 1
ATOM 778 O O . GLU A 1 102 ? 11.268 13.945 1.342 1.00 62.38 102 GLU A O 1
ATOM 783 N N . PHE A 1 103 ? 11.329 14.929 -0.674 1.00 64.12 103 PHE A N 1
ATOM 784 C CA . PHE A 1 103 ? 11.615 13.689 -1.400 1.00 64.12 103 PHE A CA 1
ATOM 785 C C . PHE A 1 103 ? 12.949 13.071 -0.980 1.00 64.12 103 PHE A C 1
ATOM 787 O O . PHE A 1 103 ? 13.015 11.869 -0.748 1.00 64.12 103 PHE A O 1
ATOM 794 N N . ARG A 1 104 ? 14.020 13.859 -0.820 1.00 64.19 104 ARG A N 1
ATOM 795 C CA . ARG A 1 104 ? 15.319 13.341 -0.356 1.00 64.19 104 ARG A CA 1
ATOM 796 C C . ARG A 1 104 ? 15.223 12.784 1.060 1.00 64.19 104 ARG A C 1
ATOM 798 O O . ARG A 1 104 ? 15.871 11.783 1.351 1.00 64.19 104 ARG A O 1
ATOM 805 N N . THR A 1 105 ? 14.432 13.404 1.929 1.00 69.75 105 THR A N 1
ATOM 806 C CA . THR A 1 105 ? 14.186 12.909 3.291 1.00 69.75 105 THR A CA 1
ATOM 807 C C . THR A 1 105 ? 13.389 11.606 3.262 1.00 69.75 105 THR A C 1
ATOM 809 O O . THR A 1 105 ? 13.795 10.632 3.890 1.00 69.75 105 THR A O 1
ATOM 812 N N . MET A 1 106 ? 12.340 11.533 2.444 1.00 70.19 106 MET A N 1
ATOM 813 C CA . MET A 1 106 ? 11.544 10.323 2.231 1.00 70.19 106 MET A CA 1
ATOM 814 C C . MET A 1 106 ? 12.379 9.174 1.637 1.00 70.19 106 MET A C 1
ATOM 816 O O . MET A 1 106 ? 12.351 8.058 2.146 1.00 70.19 106 MET A O 1
ATOM 820 N N . PHE A 1 107 ? 13.195 9.430 0.611 1.00 66.81 107 PHE A N 1
ATOM 821 C CA . PHE A 1 107 ? 14.074 8.410 0.032 1.00 66.81 107 PHE A CA 1
ATOM 822 C C . PHE A 1 107 ? 15.199 7.997 0.982 1.00 66.81 107 PHE A C 1
ATOM 824 O O . PHE A 1 107 ? 15.600 6.837 0.961 1.00 66.81 107 PHE A O 1
ATOM 831 N N . LYS A 1 108 ? 15.709 8.899 1.831 1.00 69.38 108 LYS A N 1
ATOM 832 C CA . LYS A 1 108 ? 16.620 8.519 2.923 1.00 69.38 108 LYS A CA 1
ATOM 833 C C . LYS A 1 108 ? 15.929 7.595 3.923 1.00 69.38 108 LYS A C 1
ATOM 835 O O . LYS A 1 108 ? 16.549 6.622 4.328 1.00 69.38 108 LYS A O 1
ATOM 840 N N . PHE A 1 109 ? 14.673 7.868 4.276 1.00 70.19 109 PHE A N 1
ATOM 841 C CA . PHE A 1 109 ? 13.876 7.012 5.155 1.00 70.19 109 PHE A CA 1
ATOM 842 C C . PHE A 1 109 ? 13.667 5.617 4.540 1.00 70.19 109 PHE A C 1
ATOM 844 O O . PHE A 1 109 ? 13.990 4.615 5.176 1.00 70.19 109 PHE A O 1
ATOM 851 N N . PHE A 1 110 ? 13.257 5.543 3.268 1.00 69.62 110 PHE A N 1
ATOM 852 C CA . PHE A 1 110 ? 13.070 4.273 2.551 1.00 69.62 110 PHE A CA 1
ATOM 853 C C . PHE A 1 110 ? 14.364 3.480 2.342 1.00 69.62 110 PHE A C 1
ATOM 855 O O . PHE A 1 110 ? 14.344 2.256 2.393 1.00 69.62 110 PHE A O 1
ATOM 862 N N . ASN A 1 111 ? 15.492 4.158 2.108 1.00 64.00 111 ASN A N 1
ATOM 863 C CA . ASN A 1 111 ? 16.800 3.520 1.925 1.00 64.00 111 ASN A CA 1
ATOM 864 C C . ASN A 1 111 ? 17.580 3.331 3.242 1.00 64.00 111 ASN A C 1
ATOM 866 O O . ASN A 1 111 ? 18.741 2.914 3.193 1.00 64.00 111 ASN A O 1
ATOM 870 N N . SER A 1 112 ? 16.999 3.677 4.395 1.00 64.75 112 SER A N 1
ATOM 871 C CA . SER A 1 112 ? 17.643 3.476 5.694 1.00 64.75 112 SER A CA 1
ATOM 872 C C . SER A 1 112 ? 17.703 1.984 6.042 1.00 64.75 112 SER A C 1
ATOM 874 O O . SER A 1 112 ? 16.922 1.181 5.531 1.00 64.75 112 SER A O 1
ATOM 876 N N . SER A 1 113 ? 18.635 1.599 6.915 1.00 53.53 113 SER A N 1
ATOM 877 C CA . SER A 1 113 ? 18.823 0.212 7.367 1.00 53.53 113 SER A CA 1
ATOM 878 C C . SER A 1 113 ? 17.608 -0.382 8.093 1.00 53.53 113 SER A C 1
ATOM 880 O O . SER A 1 113 ? 17.543 -1.597 8.243 1.00 53.53 113 SER A O 1
ATOM 882 N N . GLU A 1 114 ? 16.644 0.448 8.501 1.00 53.22 114 GLU A N 1
ATOM 883 C CA . GLU A 1 114 ? 15.372 0.021 9.101 1.00 53.22 114 GLU A CA 1
ATOM 884 C C . GLU A 1 114 ? 14.285 -0.289 8.051 1.00 53.22 114 GLU A C 1
ATOM 886 O O . GLU A 1 114 ? 13.238 -0.832 8.385 1.00 53.22 114 GLU A O 1
ATOM 891 N N . GLY A 1 115 ? 14.543 -0.028 6.760 1.00 55.25 115 GLY A N 1
ATOM 892 C CA . GLY A 1 115 ? 13.735 -0.542 5.646 1.00 55.25 115 GLY A CA 1
ATOM 893 C C . GLY A 1 115 ? 12.420 0.193 5.364 1.00 55.25 115 GLY A C 1
ATOM 894 O O . GLY A 1 115 ? 11.606 -0.312 4.587 1.00 55.25 115 GLY A O 1
ATOM 895 N N . GLY A 1 116 ? 12.214 1.377 5.947 1.00 63.59 116 GLY A N 1
ATOM 896 C CA . GLY A 1 116 ? 10.985 2.156 5.794 1.00 63.59 116 GLY A CA 1
ATOM 897 C C . GLY A 1 116 ? 9.848 1.647 6.686 1.00 63.59 116 GLY A C 1
ATOM 898 O O . GLY A 1 116 ? 10.077 1.217 7.811 1.00 63.59 116 GLY A O 1
ATOM 899 N N . TRP A 1 117 ? 8.607 1.731 6.203 1.00 71.00 117 TRP A N 1
ATOM 900 C CA . TRP A 1 117 ? 7.434 1.225 6.924 1.00 71.00 117 TRP A CA 1
ATOM 901 C C . TRP A 1 117 ? 7.515 -0.296 7.146 1.00 71.00 117 TRP A C 1
ATOM 903 O O . TRP A 1 117 ? 7.962 -1.032 6.260 1.00 71.00 117 TRP A O 1
ATOM 913 N N . ASN A 1 118 ? 7.061 -0.760 8.316 1.00 80.69 118 ASN A N 1
ATOM 914 C CA . ASN A 1 118 ? 7.121 -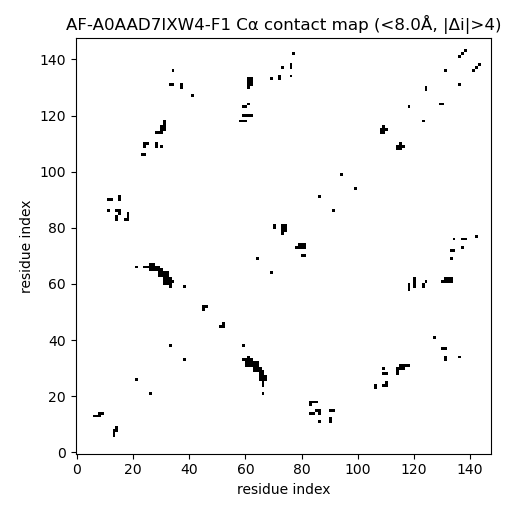2.167 8.729 1.00 80.69 118 ASN A CA 1
ATOM 915 C C . ASN A 1 118 ? 5.748 -2.711 9.153 1.00 80.69 118 ASN A C 1
ATOM 917 O O . ASN A 1 118 ? 5.578 -3.255 10.242 1.00 80.69 118 ASN A O 1
ATOM 921 N N . VAL A 1 119 ? 4.750 -2.536 8.290 1.00 88.12 119 VAL A N 1
ATOM 922 C CA . VAL A 1 119 ? 3.418 -3.120 8.478 1.00 88.12 119 VAL A CA 1
ATOM 923 C C . VAL A 1 119 ? 3.491 -4.637 8.311 1.00 88.12 119 VAL A C 1
ATOM 925 O O . VAL A 1 119 ? 4.049 -5.128 7.326 1.00 88.12 119 VAL A O 1
ATOM 928 N N . ASP A 1 120 ? 2.897 -5.385 9.239 1.00 90.94 120 ASP A N 1
ATOM 929 C CA . ASP A 1 120 ? 2.705 -6.832 9.114 1.00 90.94 120 ASP A CA 1
ATOM 930 C C . ASP A 1 120 ? 1.574 -7.116 8.109 1.00 90.94 120 ASP A C 1
ATOM 932 O O . ASP A 1 120 ? 0.392 -7.166 8.455 1.00 90.94 120 ASP A O 1
ATOM 936 N N . ILE A 1 121 ? 1.940 -7.242 6.830 1.00 93.06 121 ILE A N 1
ATOM 937 C CA . ILE A 1 121 ? 0.989 -7.452 5.728 1.00 93.06 121 ILE A CA 1
ATOM 938 C C . ILE 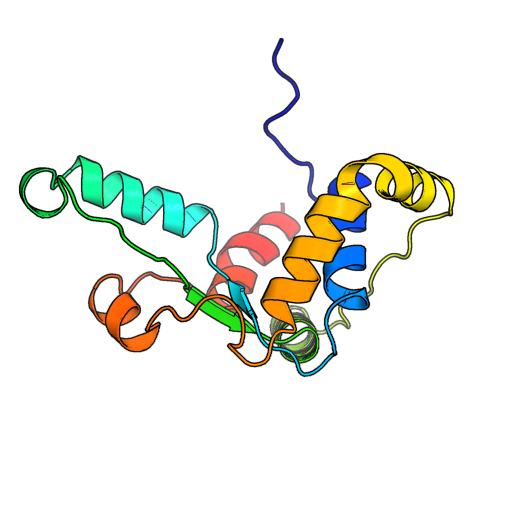A 1 121 ? 0.195 -8.763 5.896 1.00 93.06 121 ILE A C 1
ATOM 940 O O . ILE A 1 121 ? -1.020 -8.721 5.699 1.00 93.06 121 ILE A O 1
ATO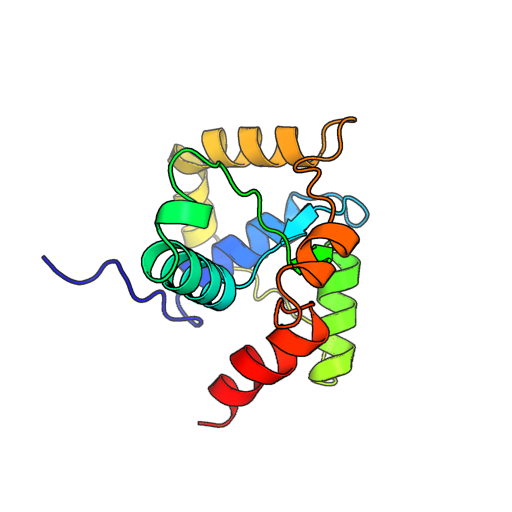M 944 N N . PRO A 1 122 ? 0.796 -9.915 6.269 1.00 93.75 122 PRO A N 1
ATOM 945 C CA . PRO A 1 122 ? 0.031 -11.128 6.566 1.00 93.75 122 PRO A CA 1
ATOM 946 C C . PRO A 1 122 ? -1.036 -10.935 7.652 1.00 93.75 122 PRO A C 1
ATOM 948 O O . PRO A 1 122 ? -2.193 -11.308 7.438 1.00 93.75 122 PRO A O 1
ATOM 951 N N . ALA A 1 123 ? -0.687 -10.317 8.785 1.00 93.19 123 ALA A N 1
ATOM 952 C CA . ALA A 1 123 ? -1.647 -10.054 9.857 1.00 93.19 123 ALA A CA 1
ATOM 953 C C . ALA A 1 123 ? -2.727 -9.051 9.428 1.00 93.19 123 ALA A C 1
ATOM 955 O O . ALA A 1 123 ? -3.904 -9.212 9.763 1.00 93.19 123 ALA A O 1
ATOM 956 N N . LEU A 1 124 ? -2.350 -8.034 8.648 1.00 93.94 124 LEU A N 1
ATOM 957 C CA . LEU A 1 124 ? -3.288 -7.057 8.110 1.00 93.94 124 LEU A CA 1
ATOM 958 C C . LEU A 1 124 ? -4.262 -7.706 7.119 1.00 93.94 124 LEU A C 1
ATOM 960 O O . LEU A 1 124 ? -5.460 -7.455 7.196 1.00 93.94 124 LEU A O 1
ATOM 964 N N . ARG A 1 125 ? -3.788 -8.593 6.239 1.00 94.88 125 ARG A N 1
ATOM 965 C CA . ARG A 1 125 ? -4.628 -9.315 5.272 1.00 94.88 125 ARG A CA 1
ATOM 966 C C . ARG A 1 125 ? -5.590 -10.290 5.951 1.00 94.88 125 ARG A C 1
ATOM 968 O O . ARG A 1 125 ? -6.699 -10.476 5.466 1.00 94.88 125 ARG A O 1
ATOM 975 N N . ALA A 1 126 ? -5.221 -10.858 7.100 1.00 94.38 126 ALA A N 1
ATOM 976 C CA . ALA A 1 126 ? -6.156 -11.643 7.908 1.00 94.38 126 ALA A CA 1
ATOM 977 C C . ALA A 1 126 ? -7.331 -10.794 8.436 1.00 94.38 126 ALA A C 1
ATOM 979 O O . ALA A 1 126 ? -8.443 -11.299 8.576 1.00 94.38 126 ALA A O 1
ATOM 980 N N . GLN A 1 127 ? -7.103 -9.503 8.704 1.00 92.25 127 GLN A N 1
ATOM 981 C CA . GLN A 1 127 ? -8.148 -8.563 9.128 1.00 92.25 127 GLN A CA 1
ATOM 982 C C . GLN A 1 127 ? -8.913 -7.945 7.951 1.00 92.25 127 GLN A C 1
ATOM 984 O O . GLN A 1 127 ? -10.110 -7.682 8.068 1.00 92.25 127 GLN A O 1
ATOM 989 N N . TYR A 1 128 ? -8.231 -7.732 6.825 1.00 94.38 128 TYR A N 1
ATOM 990 C CA . TYR A 1 128 ? -8.759 -7.128 5.605 1.00 94.38 128 TYR A CA 1
ATOM 991 C C . TYR A 1 128 ? -8.447 -8.032 4.399 1.00 94.38 128 TYR A C 1
ATOM 993 O O . TYR A 1 128 ? -7.496 -7.764 3.663 1.00 94.38 128 TYR A O 1
ATOM 1001 N N . PRO A 1 129 ? -9.230 -9.107 4.172 1.00 94.12 129 PRO A N 1
ATOM 1002 C CA . PRO A 1 129 ? -8.943 -10.086 3.115 1.00 94.12 129 PRO A CA 1
ATOM 1003 C C . PRO A 1 129 ? -8.948 -9.507 1.696 1.00 94.12 129 PRO A C 1
ATOM 1005 O O . PRO A 1 129 ? -8.252 -10.015 0.824 1.00 94.12 129 PRO A O 1
ATOM 1008 N N . GLU A 1 130 ? -9.691 -8.417 1.487 1.00 93.56 130 GLU A N 1
ATOM 1009 C CA . GLU A 1 130 ? -9.817 -7.703 0.207 1.00 93.56 130 GLU A CA 1
ATOM 1010 C C . GLU A 1 130 ? -8.632 -6.766 -0.097 1.00 93.56 130 GLU A C 1
ATOM 1012 O O . GLU A 1 130 ? -8.633 -6.068 -1.111 1.00 93.56 130 GLU A O 1
ATOM 1017 N N . LEU A 1 131 ? -7.633 -6.702 0.790 1.00 95.44 131 LEU A N 1
ATOM 1018 C CA . LEU A 1 131 ? -6.468 -5.842 0.618 1.00 95.44 131 LEU A CA 1
ATOM 1019 C C . LEU A 1 131 ? -5.652 -6.279 -0.604 1.00 95.44 131 LEU A C 1
ATOM 1021 O O . LEU A 1 131 ? -5.182 -7.419 -0.687 1.00 95.44 131 LEU A O 1
ATOM 1025 N N . LYS A 1 132 ? -5.454 -5.360 -1.550 1.00 94.12 132 LYS A N 1
ATOM 1026 C CA . LYS A 1 132 ? -4.872 -5.689 -2.850 1.00 94.12 132 LYS A CA 1
ATOM 1027 C C . LYS A 1 132 ? -3.358 -5.846 -2.765 1.00 94.12 132 LYS A C 1
ATOM 1029 O O . LYS A 1 132 ? -2.649 -4.955 -2.302 1.00 94.12 132 LYS A O 1
ATOM 1034 N N . ASP A 1 133 ? -2.855 -6.957 -3.299 1.00 93.81 133 ASP A N 1
ATOM 1035 C CA . ASP A 1 133 ? -1.458 -7.049 -3.742 1.00 93.81 133 ASP A CA 1
ATOM 1036 C C . ASP A 1 133 ? -1.262 -6.375 -5.109 1.00 93.81 133 ASP A C 1
ATOM 1038 O O . ASP A 1 133 ? -2.221 -5.949 -5.767 1.00 93.81 133 ASP A O 1
ATOM 1042 N N . ARG A 1 134 ? -0.007 -6.325 -5.579 1.00 90.81 134 ARG A N 1
ATOM 1043 C CA . ARG A 1 134 ? 0.329 -5.733 -6.877 1.00 90.81 134 ARG A CA 1
ATOM 1044 C C . ARG A 1 134 ? -0.494 -6.319 -8.018 1.00 90.81 134 ARG A C 1
ATOM 1046 O O . ARG A 1 134 ? -0.908 -5.582 -8.905 1.00 90.81 134 ARG A O 1
ATOM 1053 N N . LYS A 1 135 ? -0.716 -7.639 -8.038 1.00 88.88 135 LYS A N 1
ATOM 1054 C CA . LYS A 1 135 ? -1.368 -8.313 -9.172 1.00 88.88 135 LYS A CA 1
ATOM 1055 C C . LYS A 1 135 ? -2.836 -7.937 -9.223 1.00 88.88 135 LYS A C 1
ATOM 1057 O O . LYS A 1 135 ? -3.353 -7.644 -10.299 1.00 88.88 135 LYS A O 1
ATOM 1062 N N . THR A 1 136 ? -3.475 -7.932 -8.060 1.00 91.75 136 THR A N 1
ATOM 1063 C CA . THR A 1 136 ? -4.878 -7.563 -7.904 1.00 91.75 136 THR A CA 1
ATOM 1064 C C . THR A 1 136 ? -5.074 -6.113 -8.328 1.00 91.75 136 THR A C 1
ATOM 1066 O O . THR A 1 136 ? -5.846 -5.863 -9.246 1.00 91.75 136 THR A O 1
ATOM 1069 N N . PHE A 1 1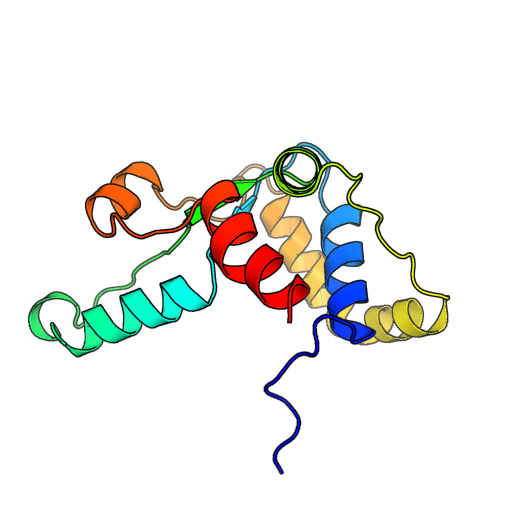37 ? -4.281 -5.183 -7.784 1.00 90.75 137 PHE A N 1
ATOM 1070 C CA . PHE A 1 137 ? -4.342 -3.763 -8.140 1.00 90.75 137 PHE A CA 1
ATOM 1071 C C . PHE A 1 137 ? -4.164 -3.505 -9.647 1.00 90.75 137 PHE A C 1
ATOM 1073 O O . PHE A 1 137 ? -4.985 -2.822 -10.264 1.00 90.75 137 PHE A O 1
ATOM 1080 N N . LEU A 1 138 ? -3.121 -4.074 -10.268 1.00 86.50 138 LEU A N 1
ATOM 1081 C CA . LEU A 1 138 ? -2.852 -3.865 -11.696 1.00 86.50 138 LEU A CA 1
ATOM 1082 C C . LEU A 1 138 ? -4.008 -4.356 -12.581 1.00 86.50 138 LEU A C 1
ATOM 1084 O O . LEU A 1 138 ? -4.358 -3.692 -13.555 1.00 86.50 138 LEU A O 1
ATOM 1088 N N . ARG A 1 139 ? -4.634 -5.483 -12.230 1.00 84.94 139 ARG A N 1
ATOM 1089 C CA . ARG A 1 139 ? -5.767 -6.031 -12.987 1.00 84.94 139 ARG A CA 1
ATOM 1090 C C . ARG A 1 139 ? -7.056 -5.248 -12.758 1.00 84.94 139 ARG A C 1
ATOM 1092 O O . ARG A 1 139 ? -7.768 -4.958 -13.712 1.00 84.94 139 ARG A O 1
ATOM 1099 N N . THR A 1 140 ? -7.373 -4.901 -11.513 1.00 84.75 140 THR A N 1
ATOM 1100 C CA . THR A 1 140 ? -8.695 -4.349 -11.184 1.00 84.75 140 THR A CA 1
ATOM 1101 C C . THR A 1 140 ? -8.801 -2.846 -11.401 1.00 84.75 140 THR A C 1
ATOM 1103 O O . THR A 1 140 ? -9.890 -2.361 -11.693 1.00 84.75 140 THR A O 1
ATOM 1106 N N . GLU A 1 141 ? -7.705 -2.099 -11.259 1.00 80.69 141 GLU A N 1
ATOM 1107 C CA . GLU A 1 141 ? -7.746 -0.627 -11.249 1.00 80.69 141 GLU A CA 1
ATOM 1108 C C . GLU A 1 141 ? -6.944 0.007 -12.385 1.00 80.69 141 GLU A C 1
ATOM 1110 O O . GLU A 1 141 ? -7.301 1.080 -12.869 1.00 80.69 141 GLU A O 1
ATOM 1115 N N . VAL A 1 142 ? -5.892 -0.657 -12.868 1.00 77.31 142 VAL A N 1
ATOM 1116 C CA . VAL A 1 142 ? -5.070 -0.115 -13.962 1.00 77.31 142 VAL A CA 1
ATOM 1117 C C . VAL A 1 142 ? -5.545 -0.628 -15.322 1.00 77.31 142 VAL A C 1
ATOM 1119 O O . VAL A 1 142 ? -5.807 0.169 -16.224 1.00 77.31 142 VAL A O 1
ATOM 1122 N N . GLN A 1 143 ? -5.711 -1.944 -15.475 1.00 72.75 143 GLN A N 1
ATOM 1123 C CA . GLN A 1 143 ? -6.133 -2.546 -16.742 1.00 72.75 143 GLN A CA 1
ATOM 1124 C C . GLN A 1 143 ? -7.556 -2.137 -17.145 1.00 72.75 143 GLN A C 1
ATOM 1126 O O . GLN A 1 143 ? -7.786 -1.771 -18.300 1.00 72.75 143 GLN A O 1
ATOM 1131 N N . ASN A 1 144 ? -8.486 -2.117 -16.186 1.00 63.38 144 ASN A N 1
ATOM 1132 C CA . ASN A 1 144 ? -9.874 -1.719 -16.431 1.00 63.38 144 ASN A CA 1
ATOM 1133 C C . ASN A 1 144 ? -9.999 -0.263 -16.906 1.00 63.38 144 ASN A C 1
ATOM 1135 O O . ASN A 1 144 ? -10.807 0.018 -17.781 1.00 63.38 144 ASN A O 1
ATOM 1139 N N . THR A 1 145 ? -9.155 0.641 -16.402 1.00 59.38 145 THR A N 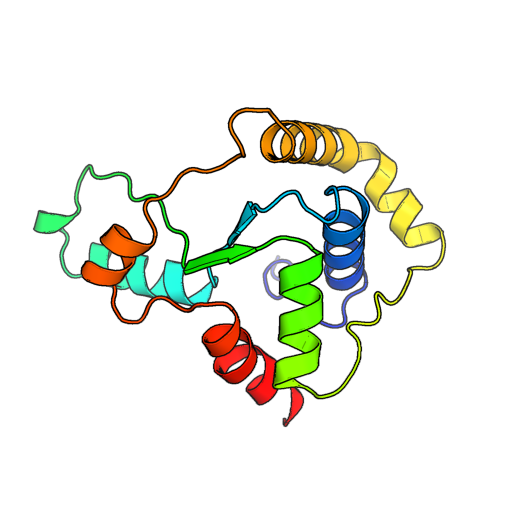1
ATOM 1140 C CA . THR A 1 145 ? -9.152 2.063 -16.796 1.00 59.38 145 THR A CA 1
ATOM 1141 C C . THR A 1 145 ? -8.526 2.297 -18.177 1.00 59.38 145 THR A C 1
ATOM 1143 O O . THR A 1 145 ? -8.761 3.326 -18.796 1.00 59.38 145 THR A O 1
ATOM 1146 N N . THR A 1 146 ? -7.716 1.360 -18.680 1.00 54.94 146 THR A N 1
ATOM 1147 C CA . THR A 1 146 ? -7.035 1.499 -19.984 1.00 54.94 146 THR A CA 1
ATOM 1148 C C . THR A 1 146 ? -7.886 0.966 -21.150 1.00 54.94 146 THR A C 1
ATOM 1150 O O . THR A 1 146 ? -7.561 1.204 -22.308 1.00 54.94 146 THR A O 1
ATOM 1153 N N . SER A 1 147 ? -8.979 0.251 -20.857 1.00 53.38 147 SER A N 1
ATOM 1154 C CA . SER A 1 147 ? -9.859 -0.379 -21.858 1.00 53.38 147 SER A CA 1
ATOM 1155 C C . SER A 1 147 ? -11.116 0.447 -22.185 1.00 53.38 147 SER A C 1
ATOM 1157 O O . SER A 1 147 ? -11.984 -0.031 -22.914 1.00 53.38 147 SER A O 1
ATOM 1159 N N . SER A 1 148 ? -11.217 1.662 -21.640 1.00 39.78 148 SER A N 1
ATOM 1160 C CA . SER A 1 148 ? -12.344 2.603 -21.755 1.00 39.78 148 SER A CA 1
ATOM 1161 C C . SER A 1 148 ? -11.869 3.951 -22.271 1.00 39.78 148 SER A C 1
ATOM 1163 O O . SER A 1 148 ? -12.548 4.512 -23.156 1.00 39.78 148 SER A O 1
#

Sequence (148 aa):
MDQIVQGDPNSVMSRLVKIIFLTQLKPTTSTQFVACSDIGAIAALALRNRERYIGQVIDIAGDKLSPRDMADGWREVFGEEMRPKLMGGNALAWATRAGMVEFRTMFKFFNSSEGGWNVDIPALRAQYPELKDRKTFLRTEVQNTTSS

Organism: NCBI:txid230809

Foldseek 3Di:
DDDDPDPDCPDPVVLVVVCLQLPLADQPQKAFDFDPVVVVVVVVVCVVVVVVPPPDDDDDGLEIDGSNRLQVLCCVQPVDGPDSPDDDDPSVVVCPPPVCVVSVVQSCQCPPPVNHDDDPNVVVCVVVVVTDDSNRCCVPPVVVVVVD

Radius of gyration: 17.08 Å; Cα contacts (8 Å, |Δi|>4): 131; chains: 1; bounding box: 38×38×42 Å

Secondary structure (DSSP, 8-state):
---SS---TTSHHHHHHHHHHHHHS-TT--EEE--HHHHHHHHHHHHHTHHHHTT------SEEE-HHHHHHHHHHHHSS-----PPPHHHHHHHTTSTHHHHHHHHHHHTSTT-S----HHHHHHH-TT---HHHHIIIIIIHHH--

Solvent-accessible surface area (backbone atoms only — not comparable to full-atom values): 8947 Å² total; per-residue (Å²): 143,86,83,85,88,73,82,51,81,81,35,71,66,52,46,49,53,55,45,52,55,55,68,68,44,56,62,76,50,44,43,64,41,58,57,72,67,51,54,53,52,51,53,52,50,38,65,76,41,41,90,83,40,67,96,62,86,81,83,79,41,35,38,74,43,20,50,49,54,52,38,52,49,39,27,72,76,70,74,44,80,69,73,74,74,79,72,64,70,70,61,57,56,63,50,60,75,66,58,41,61,60,48,51,51,51,45,49,45,42,70,33,96,79,39,43,74,83,64,61,43,72,66,48,35,74,76,39,75,85,53,44,35,69,70,53,43,47,55,69,62,50,49,56,64,72,78,112